Protein 6V58 (pdb70)

Sequence (63 aa):
EVEALEKKVEALEKVQKLEKKVEALEHGWDGREVEALEKKVEALEKVQKLEKKVEALEHGWDG

Structure (mmCIF, N/CA/C/O backbone):
data_6V58
#
_entry.id   6V58
#
_cell.length_a   39.068
_cell.length_b   39.068
_cell.length_c   113.331
_cell.angle_alpha   90.000
_cell.angle_beta   90.000
_cell.angle_gamma   120.000
#
_symmetry.space_group_name_H-M   'H 3'
#
loop_
_entity.id
_entity.type
_entity.pdbx_description
1 polymer 'Coiled-coil Trimer with Glu:Norleucine:Lys Triad'
2 water water
#
loop_
_atom_site.group_PDB
_atom_site.id
_atom_site.type_symbol
_atom_site.label_atom_id
_atom_site.label_alt_id
_atom_site.label_comp_id
_atom_site.label_asym_id
_atom_site.label_entity_id
_atom_site.label_seq_id
_atom_site.pdbx_PDB_ins_code
_atom_si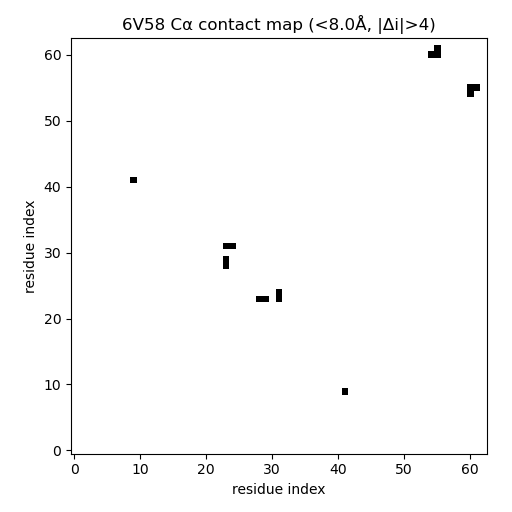te.Cartn_x
_atom_site.Cartn_y
_atom_site.Cartn_z
_atom_site.occupancy
_atom_site.B_iso_or_equiv
_atom_site.auth_seq_id
_atom_site.auth_comp_id
_atom_site.auth_asym_id
_atom_site.auth_atom_id
_atom_site.pdbx_PDB_model_num
ATOM 4 N N . GLU A 1 2 ? 13.962 -15.933 -29.588 1.00 50.99 1 GLU A N 1
ATOM 5 C CA . GLU A 1 2 ? 14.938 -15.973 -28.501 1.00 52.42 1 GLU A CA 1
ATOM 6 C C . GLU A 1 2 ? 15.115 -14.637 -27.801 1.00 49.80 1 GLU A C 1
ATOM 7 O O . GLU A 1 2 ? 15.134 -14.576 -26.573 1.00 48.79 1 GLU A O 1
ATOM 13 N N . VAL A 1 3 ? 15.261 -13.569 -28.588 1.00 48.83 2 VAL A N 1
ATOM 14 C CA . VAL A 1 3 ? 15.506 -12.255 -28.006 1.00 48.29 2 VAL A CA 1
ATOM 15 C C . VAL A 1 3 ? 14.309 -11.807 -27.176 1.00 48.86 2 VAL A C 1
ATOM 16 O O . VAL A 1 3 ? 14.458 -11.378 -26.026 1.00 48.25 2 VAL A O 1
ATOM 20 N N . GLU A 1 4 ? 13.106 -11.900 -27.742 1.00 47.40 3 GLU A N 1
ATOM 21 C CA . GLU A 1 4 ? 11.913 -11.556 -26.974 1.00 48.84 3 GLU A CA 1
ATOM 22 C C . GLU A 1 4 ? 11.815 -12.411 -25.721 1.00 48.55 3 GLU A C 1
ATOM 23 O O . GLU A 1 4 ? 11.403 -11.926 -24.660 1.00 47.84 3 GLU A O 1
ATOM 29 N N . ALA A 1 5 ? 12.223 -13.680 -25.818 1.00 45.23 4 ALA A N 1
ATOM 30 C CA . ALA A 1 5 ? 12.234 -14.558 -24.654 1.00 44.44 4 ALA A CA 1
ATOM 31 C C . ALA A 1 5 ? 13.247 -14.091 -23.621 1.00 45.21 4 ALA A C 1
ATOM 32 O O . ALA A 1 5 ? 12.953 -14.078 -22.418 1.00 46.87 4 ALA A O 1
ATOM 34 N N . LEU A 1 6 ? 14.450 -13.721 -24.063 1.00 44.12 5 LEU A N 1
ATOM 35 C CA . LEU A 1 6 ? 15.446 -13.210 -23.129 1.00 47.03 5 LEU A CA 1
ATOM 36 C C . LEU A 1 6 ? 14.938 -11.949 -22.448 1.00 45.40 5 LEU A C 1
ATOM 37 O O . LEU A 1 6 ? 14.978 -11.836 -21.215 1.00 42.74 5 LEU A O 1
ATOM 42 N N . GLU A 1 7 ? 14.434 -11.001 -23.245 1.00 46.44 6 GLU A N 1
ATOM 43 C CA . GLU A 1 7 ? 13.894 -9.757 -22.707 1.00 47.04 6 GLU A CA 1
ATOM 44 C C . GLU A 1 7 ? 12.909 -10.029 -21.581 1.00 44.85 6 GLU A C 1
ATOM 45 O O . GLU A 1 7 ? 12.976 -9.402 -20.523 1.00 42.93 6 GLU A O 1
ATOM 51 N N . LYS A 1 8 ? 12.000 -10.984 -21.780 1.00 39.12 7 LYS A N 1
ATOM 52 C CA . LYS A 1 8 ? 11.021 -11.271 -20.739 1.00 43.94 7 LYS A CA 1
ATOM 53 C C . LYS A 1 8 ? 11.691 -11.816 -19.480 1.00 41.89 7 LYS A C 1
ATOM 54 O O . LYS A 1 8 ? 11.324 -11.431 -18.363 1.00 41.45 7 LYS A O 1
ATOM 60 N N . LYS A 1 9 ? 12.677 -12.707 -19.633 1.00 39.05 8 LYS A N 1
ATOM 61 C CA . LYS A 1 9 ? 13.321 -13.284 -18.452 1.00 42.70 8 LYS A CA 1
ATOM 62 C C . LYS A 1 9 ? 14.163 -12.241 -17.730 1.00 38.91 8 LYS A C 1
ATOM 63 O O . LYS A 1 9 ? 14.176 -12.186 -16.494 1.00 34.16 8 LYS A O 1
ATOM 69 N N . VAL A 1 10 ? 14.861 -11.394 -18.488 1.00 40.75 9 VAL A N 1
ATOM 70 C CA . VAL A 1 10 ? 15.642 -10.322 -17.877 1.00 40.78 9 VAL A CA 1
ATOM 71 C C . VAL A 1 10 ? 14.748 -9.439 -17.016 1.00 38.54 9 VAL A C 1
ATOM 72 O O . VAL A 1 10 ? 15.067 -9.138 -15.863 1.00 36.95 9 VAL A O 1
ATOM 76 N N . GLU 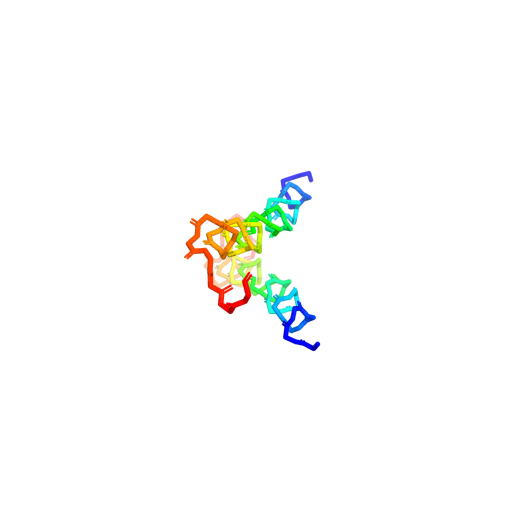A 1 11 ? 13.585 -9.060 -17.539 1.00 41.95 10 GLU A N 1
ATOM 77 C CA . GLU A 1 11 ? 12.709 -8.175 -16.775 1.00 43.22 10 GLU A CA 1
ATOM 78 C C . GLU A 1 11 ? 12.120 -8.855 -15.536 1.00 40.26 10 GLU A C 1
ATOM 79 O O . GLU A 1 11 ? 11.912 -8.196 -14.510 1.00 34.47 10 GLU A O 1
ATOM 85 N N . ALA A 1 12 ? 11.869 -10.163 -15.593 1.00 34.26 11 ALA A N 1
ATOM 86 C CA . ALA A 1 12 ? 11.528 -10.879 -14.367 1.00 34.21 11 ALA A CA 1
ATOM 87 C C . ALA A 1 12 ? 12.678 -10.814 -13.358 1.00 36.95 11 ALA A C 1
ATOM 88 O O . ALA A 1 12 ? 12.454 -10.582 -12.161 1.00 33.52 11 ALA A O 1
ATOM 90 N N . LEU A 1 13 ? 13.922 -10.991 -13.830 1.00 31.74 12 LEU A N 1
ATOM 91 C CA . LEU A 1 13 ? 15.062 -10.961 -12.924 1.00 29.56 12 LEU A CA 1
ATOM 92 C C . LEU A 1 13 ? 15.218 -9.589 -12.290 1.00 30.64 12 LEU A C 1
ATOM 93 O O . LEU A 1 13 ? 15.547 -9.486 -11.103 1.00 32.35 12 LEU A O 1
ATOM 98 N N . GLU A 1 14 ? 14.981 -8.528 -13.057 1.00 29.43 13 GLU A N 1
ATOM 99 C CA . GLU A 1 14 ? 15.062 -7.164 -12.545 1.00 31.87 13 GLU A CA 1
ATOM 100 C C . GLU A 1 14 ? 14.071 -6.923 -11.421 1.00 28.37 13 GLU A C 1
ATOM 101 O O . GLU A 1 14 ? 14.413 -6.305 -10.417 1.00 32.04 13 GLU A O 1
ATOM 115 N N . LYS A 1 16 ? 12.815 -9.266 -9.495 1.00 28.65 15 LYS A N 1
ATOM 116 C CA . LYS A 1 16 ? 13.242 -10.121 -8.397 1.00 26.57 15 LYS A CA 1
ATOM 117 C C . LYS A 1 16 ? 14.407 -9.484 -7.665 1.00 23.54 15 LYS A C 1
ATOM 118 O O . LYS A 1 16 ? 14.441 -9.452 -6.432 1.00 24.05 15 LYS A O 1
ATOM 124 N N . VAL A 1 17 ? 15.370 -8.977 -8.428 1.00 23.94 16 VAL A N 1
ATOM 125 C CA . VAL A 1 17 ? 16.562 -8.433 -7.790 1.00 27.32 16 VAL A CA 1
ATOM 126 C C . VAL A 1 17 ? 16.210 -7.189 -6.992 1.00 25.19 16 VAL A C 1
ATOM 127 O O . VAL A 1 17 ? 16.642 -7.039 -5.845 1.00 24.16 16 VAL A O 1
ATOM 131 N N . GLN A 1 18 ? 15.344 -6.325 -7.539 1.00 26.14 17 GLN A N 1
ATOM 132 C CA . GLN A 1 18 ? 14.955 -5.133 -6.786 1.00 28.23 17 GLN A CA 1
ATOM 133 C C . GLN A 1 18 ? 14.236 -5.506 -5.490 1.00 25.02 17 GLN A C 1
ATOM 134 O O . GLN A 1 18 ? 14.486 -4.900 -4.444 1.00 23.71 17 GLN A O 1
ATOM 140 N N . LYS A 1 19 ? 13.363 -6.522 -5.524 1.00 25.27 18 LYS A N 1
ATOM 141 C CA . LYS A 1 19 ? 12.730 -6.959 -4.278 1.00 25.70 18 LYS A CA 1
ATOM 142 C C . LYS A 1 19 ? 13.765 -7.515 -3.305 1.00 24.67 18 LYS A C 1
ATOM 143 O O . LYS A 1 19 ? 13.646 -7.329 -2.090 1.00 23.46 18 LYS A O 1
ATOM 149 N N . LEU A 1 20 ? 14.787 -8.211 -3.822 1.00 23.39 19 LEU A N 1
ATOM 150 C CA . LEU A 1 20 ? 15.821 -8.746 -2.935 1.00 25.76 19 LEU A CA 1
ATOM 151 C C . LEU A 1 20 ? 16.637 -7.615 -2.314 1.00 25.40 19 LEU A C 1
ATOM 152 O O . LEU A 1 20 ? 16.953 -7.654 -1.122 1.00 26.62 19 LEU A O 1
ATOM 157 N N . GLU A 1 21 ? 16.987 -6.597 -3.107 1.00 22.26 20 GLU A N 1
ATOM 158 C CA . GLU A 1 21 ? 17.738 -5.472 -2.556 1.00 24.33 20 GLU A CA 1
ATOM 159 C C . GLU A 1 21 ? 16.977 -4.817 -1.406 1.00 25.40 20 GLU A C 1
ATOM 160 O O . GLU A 1 21 ? 17.534 -4.594 -0.326 1.00 25.85 20 GLU A O 1
ATOM 166 N N . LYS A 1 22 ? 15.684 -4.533 -1.614 1.00 25.18 21 LYS A N 1
ATOM 167 C CA . LYS A 1 22 ? 14.848 -3.997 -0.541 1.00 23.39 21 LYS A CA 1
ATOM 168 C C . LYS A 1 22 ? 14.887 -4.884 0.699 1.00 25.04 21 LYS A C 1
ATOM 169 O O . LYS A 1 22 ? 15.162 -4.405 1.802 1.00 23.84 21 LYS A O 1
ATOM 175 N N . LYS A 1 23 ? 14.645 -6.187 0.542 1.00 21.37 22 LYS A N 1
ATOM 176 C CA . LYS A 1 23 ? 14.645 -7.057 1.721 1.00 26.52 22 LYS A CA 1
ATOM 177 C C . LYS A 1 23 ? 16.018 -7.083 2.401 1.00 27.95 22 LYS A C 1
ATOM 178 O O . LYS A 1 23 ? 16.119 -6.979 3.635 1.00 25.44 22 LYS A O 1
ATOM 184 N N . VAL A 1 24 ? 17.089 -7.183 1.610 1.00 24.29 23 VAL A N 1
ATOM 185 C CA . VAL A 1 24 ? 18.436 -7.251 2.183 1.00 26.51 23 VAL A CA 1
ATOM 186 C C . VAL A 1 24 ? 18.791 -5.955 2.914 1.00 27.64 23 VAL A C 1
ATOM 187 O O . VAL A 1 24 ? 19.371 -5.986 4.007 1.00 26.49 23 VAL A O 1
ATOM 191 N N . GLU A 1 25 ? 18.415 -4.798 2.353 1.00 28.13 24 GLU A N 1
ATOM 192 C CA . GLU A 1 25 ? 18.695 -3.530 3.029 1.00 28.02 24 GLU A CA 1
ATOM 193 C C . GLU A 1 25 ? 17.963 -3.453 4.359 1.00 29.95 24 GLU A C 1
ATOM 194 O O . GLU A 1 25 ? 18.505 -2.948 5.353 1.00 27.57 24 GLU A O 1
ATOM 200 N N . ALA A 1 26 ? 16.724 -3.958 4.394 1.00 25.82 25 ALA A N 1
ATOM 201 C CA . ALA A 1 26 ? 15.967 -3.983 5.637 1.00 27.94 25 ALA A CA 1
ATOM 202 C C . ALA A 1 26 ? 16.672 -4.838 6.680 1.00 32.18 25 ALA A C 1
ATOM 203 O O . ALA A 1 26 ? 16.815 -4.429 7.840 1.00 28.53 25 ALA A O 1
ATOM 205 N N . LEU A 1 27 ? 17.138 -6.032 6.278 1.00 31.39 26 LEU A N 1
ATOM 206 C CA . LEU A 1 27 ? 17.929 -6.862 7.188 1.00 33.27 26 LEU A CA 1
ATOM 207 C C . LEU A 1 27 ? 19.218 -6.154 7.607 1.00 31.24 26 LEU A C 1
ATOM 208 O O . LEU A 1 27 ? 19.574 -6.140 8.789 1.00 30.97 26 LEU A O 1
ATOM 213 N N . GLU A 1 28 ? 19.939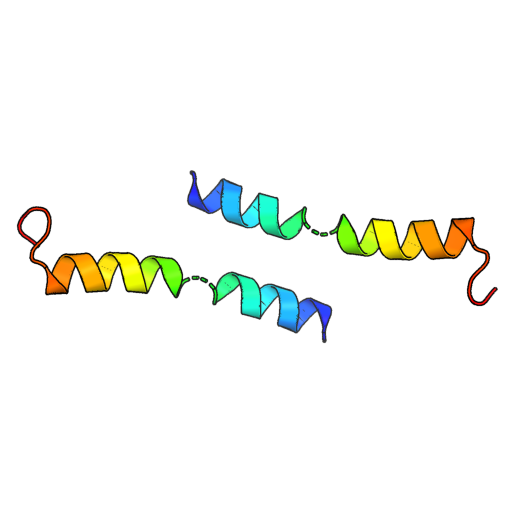 -5.560 6.652 1.00 29.84 27 GLU A N 1
ATOM 214 C CA . GLU A 1 28 ? 21.202 -4.915 7.003 1.00 26.94 27 GLU A CA 1
ATOM 215 C C . GLU A 1 28 ? 20.994 -3.735 7.954 1.00 33.79 27 GLU A C 1
ATOM 216 O O . GLU A 1 28 ?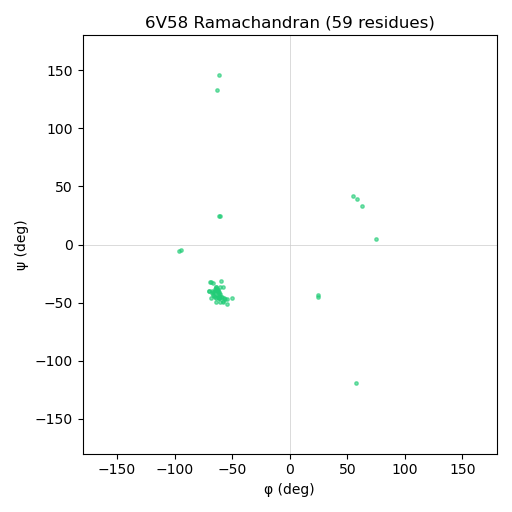 21.825 -3.488 8.835 1.00 29.77 27 GLU A O 1
ATOM 222 N N . HIS A 1 29 ? 19.906 -2.982 7.791 1.00 30.98 28 HIS A N 1
ATOM 223 C CA . HIS A 1 29 ? 19.729 -1.771 8.586 1.00 34.09 28 HIS A CA 1
ATOM 224 C C . HIS A 1 29 ? 18.895 -2.008 9.830 1.00 35.36 28 HIS A C 1
ATOM 225 O O . HIS A 1 29 ? 18.736 -1.084 10.637 1.00 39.26 28 HIS A O 1
ATOM 232 N N . GLY A 1 30 ? 18.363 -3.215 10.000 1.00 39.05 29 GLY A N 1
ATOM 233 C CA . GLY A 1 30 ? 17.400 -3.470 11.058 1.00 37.83 29 GLY A CA 1
ATOM 234 C C . GLY A 1 30 ? 16.173 -2.588 10.960 1.00 34.54 29 GLY A C 1
ATOM 235 O O . GLY A 1 30 ? 15.671 -2.110 11.985 1.00 35.97 29 GLY A O 1
ATOM 236 N N . TRP A 1 31 ? 15.686 -2.344 9.746 1.00 34.82 30 TRP A N 1
ATOM 237 C CA . TRP A 1 31 ? 14.442 -1.602 9.590 1.00 36.50 30 TRP A CA 1
ATOM 238 C C . TRP A 1 31 ? 13.300 -2.381 10.220 1.00 44.19 30 TRP A C 1
ATOM 239 O O . TRP A 1 31 ? 13.181 -3.591 10.018 1.00 39.80 30 TRP A O 1
ATOM 250 N N . ASP A 1 32 ? 12.476 -1.691 11.009 1.00 45.89 31 ASP A N 1
ATOM 251 C CA . ASP A 1 32 ? 11.238 -2.275 11.521 1.00 45.59 31 ASP A CA 1
ATOM 252 C C . ASP A 1 32 ? 11.493 -3.588 12.271 1.00 46.18 31 ASP A C 1
ATOM 253 O O . ASP A 1 32 ? 10.765 -4.567 12.106 1.00 45.77 31 ASP A O 1
ATOM 258 N N . GLY A 1 33 ? 12.556 -3.617 13.080 1.00 43.32 32 GLY A N 1
ATOM 259 C CA . GLY A 1 33 ? 12.877 -4.755 13.924 1.00 42.71 32 GLY A CA 1
ATOM 260 C C . GLY A 1 33 ? 13.464 -5.964 13.220 1.00 46.56 32 GLY A C 1
ATOM 261 O O . GLY A 1 33 ? 13.690 -6.988 13.877 1.00 50.31 32 GLY A O 1
ATOM 262 N N . ARG A 1 34 ? 13.734 -5.879 11.920 1.00 48.66 33 ARG A N 1
ATOM 263 C CA . ARG A 1 34 ? 14.123 -7.042 11.121 1.00 46.34 33 ARG A CA 1
ATOM 264 C C . ARG A 1 34 ? 15.574 -7.470 11.343 1.00 49.04 33 ARG A C 1
ATOM 265 O O . ARG A 1 34 ? 16.456 -6.641 11.590 1.00 50.15 33 ARG A O 1
ATOM 276 N N . GLU B 1 2 ? -0.777 -7.499 -5.353 1.00 50.11 1 GLU B N 1
ATOM 277 C CA . GLU B 1 2 ? -1.585 -6.673 -6.248 1.00 55.12 1 GLU B CA 1
ATOM 278 C C . GLU B 1 2 ? -0.759 -5.654 -7.040 1.00 53.76 1 GLU B C 1
ATOM 279 O O . GLU B 1 2 ? -0.953 -5.483 -8.245 1.00 49.26 1 GLU B O 1
ATOM 285 N N . VAL B 1 3 ? 0.146 -4.959 -6.347 1.00 53.25 2 VAL B N 1
ATOM 286 C CA . VAL B 1 3 ? 1.041 -4.032 -7.028 1.00 50.47 2 VAL B CA 1
ATOM 287 C C . VAL B 1 3 ? 2.029 -4.796 -7.897 1.00 51.21 2 VAL B C 1
ATOM 288 O O . VAL B 1 3 ? 2.245 -4.453 -9.065 1.00 51.31 2 VAL B O 1
ATOM 292 N N . GLU B 1 4 ? 2.630 -5.855 -7.354 1.00 47.23 3 GLU B N 1
ATOM 293 C CA . GLU B 1 4 ? 3.560 -6.636 -8.158 1.00 50.17 3 GLU B CA 1
ATOM 294 C C . GLU B 1 4 ? 2.875 -7.203 -9.396 1.00 51.76 3 GLU B C 1
ATOM 295 O O . GLU B 1 4 ? 3.511 -7.336 -10.447 1.00 49.11 3 GLU B O 1
ATOM 301 N N . ALA B 1 5 ? 1.577 -7.507 -9.301 1.00 50.59 4 ALA B N 1
ATOM 302 C CA . ALA B 1 5 ? 0.826 -7.961 -10.468 1.00 48.10 4 ALA B CA 1
ATOM 303 C C . ALA B 1 5 ? 0.730 -6.861 -11.518 1.00 47.67 4 ALA B C 1
ATOM 304 O O . ALA B 1 5 ? 0.919 -7.108 -12.717 1.00 45.54 4 ALA B O 1
ATOM 306 N N . LEU B 1 6 ? 0.421 -5.637 -11.085 1.00 50.25 5 LEU B N 1
ATOM 307 C CA . LEU B 1 6 ? 0.367 -4.519 -12.020 1.00 50.57 5 LEU B CA 1
ATOM 308 C C . LEU B 1 6 ? 1.709 -4.328 -12.709 1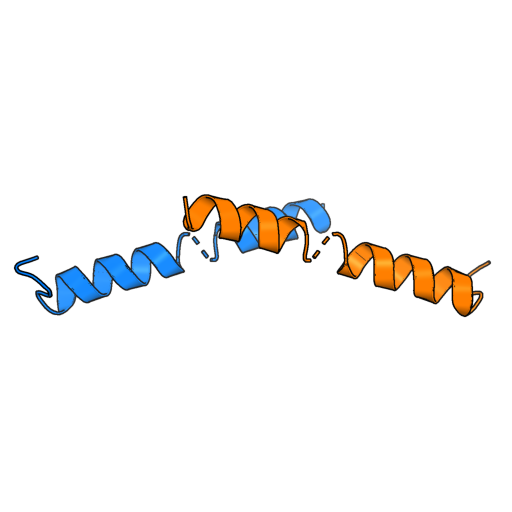.00 47.50 5 LEU B C 1
ATOM 309 O O . LEU B 1 6 ? 1.775 -4.158 -13.933 1.00 48.07 5 LEU B O 1
ATOM 314 N N . GLU B 1 7 ? 2.795 -4.380 -11.934 1.00 47.33 6 GLU B N 1
ATOM 315 C CA . GLU B 1 7 ? 4.122 -4.143 -12.495 1.00 47.58 6 GLU B CA 1
ATOM 316 C C . GLU B 1 7 ? 4.463 -5.163 -13.570 1.00 43.18 6 GLU B C 1
ATOM 317 O O . GLU B 1 7 ? 5.114 -4.826 -14.565 1.00 39.31 6 GLU B O 1
ATOM 323 N N . LYS B 1 8 ? 4.042 -6.417 -13.390 1.00 36.67 7 LYS B N 1
ATOM 324 C CA . LYS B 1 8 ? 4.284 -7.401 -14.437 1.00 42.01 7 LYS B CA 1
ATOM 325 C C . LYS B 1 8 ? 3.468 -7.082 -15.683 1.00 40.94 7 LYS B C 1
ATOM 326 O O . LYS B 1 8 ? 3.963 -7.217 -16.806 1.00 40.83 7 LYS B O 1
ATOM 332 N N . LYS B 1 9 ? 2.221 -6.648 -15.506 1.00 39.39 8 LYS B N 1
ATOM 333 C CA . LYS B 1 9 ? 1.386 -6.360 -16.668 1.00 43.74 8 LYS B CA 1
ATOM 334 C C . LYS B 1 9 ? 1.871 -5.114 -17.392 1.00 39.39 8 LYS B C 1
ATOM 335 O O . LYS B 1 9 ? 1.875 -5.066 -18.628 1.00 32.94 8 LYS B O 1
ATOM 341 N N . VAL B 1 10 ? 2.280 -4.095 -16.634 1.00 41.25 9 VAL B N 1
ATOM 342 C CA . VAL B 1 10 ? 2.831 -2.889 -17.241 1.00 38.47 9 VAL B CA 1
ATOM 343 C C . VAL B 1 10 ? 4.013 -3.238 -18.129 1.00 39.52 9 VAL B C 1
ATOM 344 O O . VAL B 1 10 ? 4.095 -2.801 -19.282 1.00 37.22 9 VAL B O 1
ATOM 348 N N . GLU B 1 11 ? 4.930 -4.064 -17.621 1.00 43.53 10 GLU B N 1
ATOM 349 C CA . GLU B 1 11 ? 6.134 -4.368 -18.386 1.00 44.38 10 GLU B CA 1
ATOM 350 C C . GLU B 1 11 ? 5.813 -5.213 -19.618 1.00 38.27 10 GLU B C 1
ATOM 351 O O . GLU B 1 11 ? 6.483 -5.100 -20.649 1.00 35.52 10 GLU B O 1
ATOM 357 N N . ALA B 1 12 ? 4.795 -6.068 -19.534 1.00 36.57 11 ALA B N 1
ATOM 358 C CA . ALA B 1 12 ? 4.318 -6.733 -20.741 1.00 35.57 11 ALA B CA 1
ATOM 359 C C . ALA B 1 12 ? 3.812 -5.708 -21.755 1.00 36.63 11 ALA B C 1
ATOM 360 O O . ALA B 1 12 ? 4.133 -5.777 -22.950 1.00 33.02 11 ALA B O 1
ATOM 362 N N . LEU B 1 13 ? 3.030 -4.730 -21.282 1.00 32.06 12 LEU B N 1
ATOM 363 C CA . LEU B 1 13 ? 2.502 -3.709 -22.173 1.00 28.69 12 LEU B CA 1
ATOM 364 C C . LEU B 1 13 ? 3.625 -2.901 -22.802 1.00 31.49 12 LEU B C 1
ATOM 365 O O . LEU B 1 13 ? 3.560 -2.571 -23.990 1.00 30.99 12 LEU B O 1
ATOM 370 N N . GLU B 1 14 ? 4.667 -2.587 -22.032 1.00 28.24 13 GLU B N 1
ATOM 371 C CA . GLU B 1 14 ? 5.790 -1.808 -22.546 1.00 31.84 13 GLU B CA 1
ATOM 372 C C . GLU B 1 14 ? 6.486 -2.536 -23.689 1.00 29.70 13 GLU B C 1
ATOM 373 O O . GLU B 1 14 ? 6.788 -1.928 -24.716 1.00 31.54 13 GLU B O 1
ATOM 387 N N . LYS B 1 16 ? 5.146 -4.800 -25.671 1.00 27.12 15 LYS B N 1
ATOM 388 C CA . LYS B 1 16 ? 4.189 -4.847 -26.772 1.00 26.94 15 LYS B CA 1
ATOM 389 C C . LYS B 1 16 ? 4.117 -3.520 -27.495 1.00 24.49 15 LYS B C 1
ATOM 390 O O . LYS B 1 16 ? 4.087 -3.476 -28.725 1.00 28.22 15 LYS B O 1
ATOM 396 N N . VAL B 1 17 ? 4.087 -2.437 -26.720 1.00 24.80 16 VAL B N 1
ATOM 397 C CA . VAL B 1 17 ? 3.960 -1.110 -27.314 1.00 28.97 16 VAL B CA 1
ATOM 398 C C . VAL B 1 17 ? 5.207 -0.762 -28.118 1.00 26.08 16 VAL B C 1
ATOM 399 O O . VAL B 1 17 ? 5.102 -0.311 -29.264 1.00 25.61 16 VAL B O 1
ATOM 403 N N . GLN B 1 18 ? 6.403 -1.052 -27.577 1.00 26.27 17 GLN B N 1
ATOM 404 C CA . GLN B 1 18 ? 7.633 -0.827 -28.341 1.00 27.02 17 GLN B CA 1
ATOM 405 C C . GLN B 1 18 ? 7.658 -1.653 -29.628 1.00 24.11 17 GLN B C 1
ATOM 406 O O . GLN B 1 18 ? 8.051 -1.152 -30.686 1.00 22.10 17 GLN B O 1
ATOM 412 N N . LYS B 1 19 ? 7.236 -2.919 -29.562 1.00 23.64 18 LYS B N 1
ATOM 413 C CA . LYS B 1 19 ? 7.140 -3.711 -30.786 1.00 24.18 18 LYS B CA 1
ATOM 414 C C . LYS B 1 19 ? 6.150 -3.097 -31.768 1.00 24.23 18 LYS B C 1
ATOM 415 O O . LYS B 1 19 ? 6.402 -3.069 -32.978 1.00 24.02 18 LYS B O 1
ATOM 421 N N . LEU B 1 20 ? 5.008 -2.603 -31.266 1.00 23.22 19 LEU B N 1
ATOM 422 C CA . LEU B 1 20 ? 4.024 -1.973 -32.148 1.00 26.36 19 LEU B CA 1
ATOM 423 C C . LEU B 1 20 ? 4.604 -0.716 -32.787 1.00 24.74 19 LEU 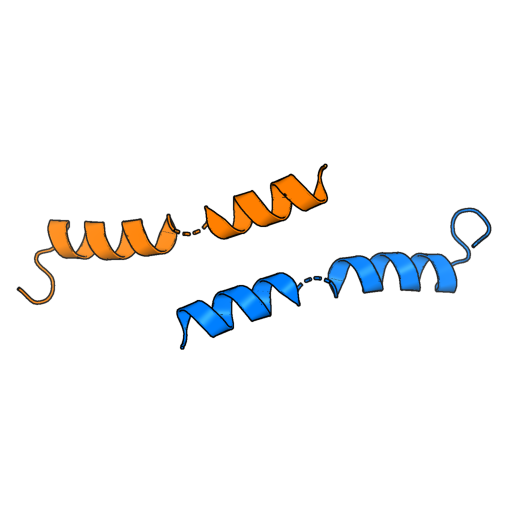B C 1
ATOM 424 O O . LEU B 1 20 ? 4.486 -0.512 -34.000 1.00 26.48 19 LEU B O 1
ATOM 429 N N . GLU B 1 21 ? 5.260 0.128 -31.985 1.00 21.43 20 GLU B N 1
ATOM 430 C CA . GLU B 1 21 ? 5.884 1.332 -32.528 1.00 25.04 20 GLU B CA 1
ATOM 431 C C . GLU B 1 21 ? 6.838 0.996 -33.675 1.00 25.81 20 GLU B C 1
ATOM 432 O O . GLU B 1 21 ? 6.781 1.617 -34.744 1.00 26.33 20 GLU B O 1
ATOM 438 N N . LYS B 1 22 ? 7.702 -0.011 -33.480 1.00 25.88 21 LYS B N 1
ATOM 439 C CA . LYS B 1 22 ? 8.619 -0.432 -34.541 1.00 24.26 21 LYS B CA 1
ATOM 440 C C . LYS B 1 22 ? 7.863 -0.850 -3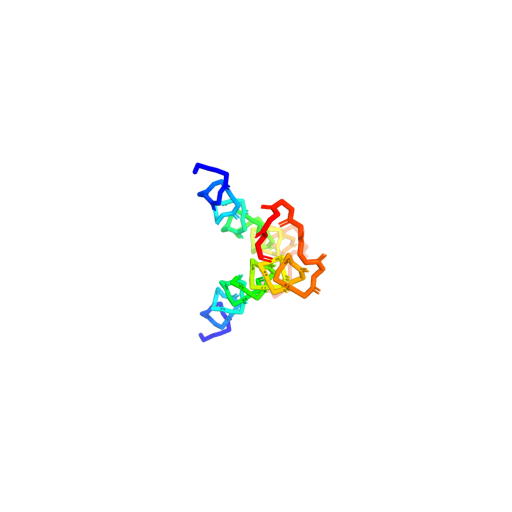5.797 1.00 24.42 21 LYS B C 1
ATOM 441 O O . LYS B 1 22 ? 8.164 -0.374 -36.897 1.00 25.71 21 LYS B O 1
ATOM 447 N N . LYS B 1 23 ? 6.855 -1.718 -35.656 1.00 21.83 22 LYS B N 1
ATOM 448 C CA . LYS B 1 23 ? 6.106 -2.151 -36.838 1.00 26.33 22 LYS B CA 1
ATOM 449 C C . LYS B 1 23 ? 5.403 -0.977 -37.521 1.00 25.58 22 LYS B C 1
ATOM 450 O O . LYS B 1 23 ? 5.458 -0.828 -38.750 1.00 26.04 22 LYS B O 1
ATOM 456 N N . VAL B 1 24 ? 4.757 -0.115 -36.733 1.00 24.64 23 VAL B N 1
ATOM 457 C CA . VAL B 1 24 ? 4.019 1.013 -37.305 1.00 26.48 23 VAL B CA 1
ATOM 458 C C . VAL B 1 24 ? 4.961 1.967 -38.034 1.00 28.71 23 VAL B C 1
ATOM 459 O O . VAL B 1 24 ? 4.633 2.469 -39.116 1.00 27.00 23 VAL B O 1
ATOM 463 N N . GLU B 1 25 ? 6.155 2.221 -37.470 1.00 28.05 24 GLU B N 1
ATOM 464 C CA . GLU B 1 25 ? 7.092 3.123 -38.142 1.00 29.54 24 GLU B CA 1
ATOM 465 C C . GLU B 1 25 ? 7.543 2.532 -39.468 1.00 28.82 24 GLU B C 1
ATOM 466 O O . GLU B 1 25 ? 7.714 3.258 -40.458 1.00 27.41 24 GLU B O 1
ATOM 472 N N . ALA B 1 26 ? 7.744 1.211 -39.502 1.00 2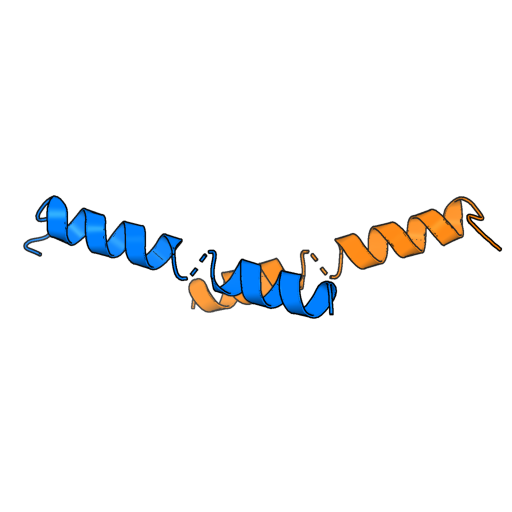3.67 25 ALA B N 1
ATOM 473 C CA . ALA B 1 26 ? 8.079 0.548 -40.756 1.00 26.57 25 ALA B CA 1
ATOM 474 C C . ALA B 1 26 ? 6.971 0.755 -41.780 1.00 31.05 25 ALA B C 1
ATOM 475 O O . ALA B 1 26 ? 7.235 1.105 -42.940 1.00 26.82 25 ALA B O 1
ATOM 477 N N . LEU B 1 27 ? 5.712 0.575 -41.355 1.00 29.88 26 LEU B N 1
ATOM 478 C CA . LEU B 1 27 ? 4.587 0.819 -42.258 1.00 30.23 26 LEU B CA 1
ATOM 479 C C . LEU B 1 27 ? 4.553 2.274 -42.717 1.00 31.93 26 LEU B C 1
ATOM 480 O O . LEU B 1 27 ? 4.382 2.554 -43.908 1.00 31.17 26 LEU B O 1
ATOM 485 N N . GLU B 1 28 ? 4.725 3.221 -41.785 1.00 30.04 27 GLU B N 1
ATOM 486 C CA . GLU B 1 28 ? 4.657 4.636 -42.151 1.00 31.61 27 GLU B CA 1
ATOM 487 C C . GLU B 1 28 ? 5.800 5.064 -43.069 1.00 33.47 27 GLU B C 1
ATOM 488 O O . GLU B 1 28 ? 5.620 5.957 -43.906 1.00 31.80 27 GLU B O 1
ATOM 494 N N . HIS B 1 29 ? 6.986 4.483 -42.913 1.00 31.12 28 HIS B N 1
ATOM 495 C CA . HIS B 1 29 ? 8.133 4.956 -43.674 1.00 37.49 28 HIS B CA 1
ATOM 496 C C . HIS B 1 29 ? 8.376 4.137 -44.927 1.00 33.47 28 HIS B C 1
ATOM 497 O O . HIS B 1 29 ? 9.239 4.500 -45.732 1.00 36.88 28 HIS B O 1
ATOM 504 N N . GLY B 1 30 ? 7.627 3.058 -45.115 1.00 38.79 29 GLY B N 1
ATOM 505 C CA . GLY B 1 30 ? 7.930 2.129 -46.187 1.00 41.05 29 GLY B CA 1
ATOM 506 C C . GLY B 1 30 ? 9.281 1.462 -46.051 1.00 37.16 29 GLY B C 1
ATOM 507 O O . GLY B 1 30 ? 9.933 1.187 -47.066 1.00 37.19 29 GLY B O 1
ATOM 508 N N . TRP B 1 31 ? 9.730 1.211 -44.820 1.00 35.99 30 TRP B N 1
ATOM 509 C CA . TRP B 1 31 ? 10.971 0.477 -44.619 1.00 35.99 30 TRP B CA 1
ATOM 510 C C . TRP B 1 31 ? 10.851 -0.916 -45.207 1.00 43.15 30 TRP B C 1
ATOM 511 O O . TRP B 1 31 ? 9.790 -1.543 -45.156 1.00 38.58 30 TRP B O 1
ATOM 522 N N . ASP B 1 32 ? 11.967 -1.415 -45.739 1.00 46.05 31 ASP B N 1
ATOM 523 C CA . ASP B 1 32 ? 12.003 -2.705 -46.425 1.00 45.95 31 ASP B CA 1
ATOM 524 C C . ASP B 1 32 ? 10.983 -2.596 -47.555 1.00 52.63 31 ASP B C 1
ATOM 525 O O . ASP B 1 32 ? 11.124 -1.693 -48.397 1.00 55.09 31 ASP B O 1
ATOM 530 N N . GLY B 1 33 ? 9.942 -3.419 -47.597 1.00 46.01 32 GLY B N 1
ATOM 531 C CA . GLY B 1 33 ? 8.945 -3.285 -48.646 1.00 51.31 32 GLY B CA 1
ATOM 532 C C . GLY B 1 33 ? 7.887 -2.230 -48.383 1.00 51.00 32 GLY B C 1
ATOM 533 O O . GLY B 1 33 ? 7.015 -2.396 -47.524 1.00 52.58 32 GLY B O 1
#

Solvent-accessible surface area: 6094 Å² total

Radius of gyration: 18.49 Å; Cα contacts (8 Å, |Δi|>4): 8; chains: 2; bounding box: 23×21×63 Å

Foldseek 3Di:
DVVVVVVVVVVVCCVVVVVVVVVCVVVCPPND/DVVVVVVVVVVVCCVVVVVVVVVCVVVVPPD

B-factor: mean 38.01, std 10.97, range [21.12, 74.57]

Secondary structure (DSSP, 8-state):
-HHHHHHHHHHH--HHHHHHHHHHHHHTGGG-/-HHHHHHHHHHH--HHHHHHHHHHHHHT---